Protein AF-A0A382J5L0-F1 (afdb_monomer)

Solvent-accessible surface area (backbone atoms only — not comparable to full-atom values): 8884 Å² total; per-residue (Å²): 122,70,78,93,59,49,70,70,59,52,52,50,53,53,49,51,49,57,77,76,39,94,85,71,73,45,79,46,64,55,74,46,23,58,91,39,55,83,46,47,42,63,56,48,52,52,51,41,62,48,43,79,81,40,65,60,50,56,49,62,39,75,46,77,72,63,61,50,39,20,56,53,36,44,54,46,78,56,32,51,73,30,47,64,51,54,58,54,39,68,74,41,76,57,34,71,39,70,62,29,36,56,47,52,52,52,50,51,52,50,40,67,40,77,72,56,42,92,56,19,70,61,29,43,34,48,32,44,57,53,46,50,53,50,20,63,78,66,76,53,48,61,59,80,75,39,43,72,60,35,70,69,47,58,92,52,100

Radius of gyration: 16.51 Å; Cα contacts (8 Å, |Δi|>4): 179; chains: 1; bounding box: 40×23×49 Å

pLDDT: mean 92.88, std 7.45, range [50.47, 98.5]

Sequence (157 aa):
IRAPSKWSAIAKNVNYFIENNDKADLMVSPCWQIYNVFNIYEHLKYFDKLCEKRNIEVTPILLDFPMHYRIDVLPYEVRQQAVDKIKECFKLKIAKQPTLYKKLHTLLKILMNKDSHKDSKKHMKQFFEITALYDKYRSQSIEKSLPELYNHVKKYK

Organism: NCBI:txid408172

Mean predicted aligned error: 3.73 Å

Foldseek 3Di:
DDPPDDPVVVLVVVVVCLVPDDPDAEEAEAEDWLLCLQPPLVVLVVVLVVCVSGPYAYAYHQDPPDPLTHLLLDQLVLLVSNQVSLVVSCVGPNCPRPRNVVVSVVSNCSNPPNDGDPCSLVSLLVNVVVQVVVCVVVVHDCCVPPVSSCVRSVVSD

Secondary structure (DSSP, 8-state):
--TT--HHHHHHHHHHHHHH-SS--EEE--EE-GGGGGGHHHHHHHHHHHTTTS-EEE--EE--SSGGG-GGGS-HHHHHHHHHHHHHHTTSSGGGSHHHHHHHHHHHHHHH--SPPTTHHHHHHHHHHHHHHHHHHHT--HHHHSHHHHHHHGGG-

Structure (mmCIF, N/CA/C/O backbone):
data_AF-A0A382J5L0-F1
#
_entry.id   AF-A0A382J5L0-F1
#
loop_
_atom_site.group_PDB
_atom_site.id
_atom_site.type_symbol
_atom_site.label_atom_id
_atom_site.label_alt_id
_atom_site.label_comp_id
_atom_site.label_asym_id
_atom_site.label_entity_id
_atom_site.label_seq_id
_atom_site.pdbx_PDB_ins_code
_atom_site.Cartn_x
_atom_site.Cartn_y
_atom_site.Cartn_z
_atom_site.occupancy
_atom_site.B_iso_or_equiv
_atom_site.auth_seq_id
_atom_site.auth_comp_id
_atom_site.auth_asym_id
_atom_site.auth_atom_id
_atom_site.pdbx_PDB_model_num
ATOM 1 N N . ILE A 1 1 ? -7.121 -1.501 -3.351 1.00 56.34 1 ILE A N 1
ATOM 2 C CA . ILE A 1 1 ? -7.922 -0.406 -3.967 1.00 56.34 1 ILE A CA 1
ATOM 3 C C . ILE A 1 1 ? -9.387 -0.672 -3.655 1.00 56.34 1 ILE A C 1
ATOM 5 O O . ILE A 1 1 ? -9.783 -1.828 -3.733 1.00 56.34 1 ILE A O 1
ATOM 9 N N . ARG A 1 2 ? -10.164 0.338 -3.239 1.00 61.69 2 ARG A N 1
ATOM 10 C CA . ARG A 1 2 ? -11.612 0.187 -3.001 1.00 61.69 2 ARG A CA 1
ATOM 11 C C . ARG A 1 2 ? -12.404 0.679 -4.212 1.00 61.69 2 ARG A C 1
ATOM 13 O O . ARG A 1 2 ? -11.875 1.422 -5.034 1.00 61.69 2 ARG A O 1
ATOM 20 N N . ALA A 1 3 ? -13.638 0.203 -4.341 1.00 50.47 3 ALA A N 1
ATOM 21 C CA . ALA A 1 3 ? -14.431 0.370 -5.553 1.00 50.47 3 ALA A CA 1
ATOM 22 C C . ALA A 1 3 ? -14.865 1.835 -5.789 1.00 50.47 3 ALA A C 1
ATOM 24 O O . ALA A 1 3 ? -14.826 2.635 -4.848 1.00 50.47 3 ALA A O 1
ATOM 25 N N . PRO A 1 4 ? -15.276 2.196 -7.026 1.00 55.12 4 PRO A N 1
ATOM 26 C CA . PRO A 1 4 ? -15.609 1.318 -8.167 1.00 55.12 4 PRO A CA 1
ATOM 27 C C . PRO A 1 4 ? -14.407 0.665 -8.874 1.00 55.12 4 PRO A C 1
ATOM 29 O O . PRO A 1 4 ? -14.583 -0.273 -9.649 1.00 55.12 4 PRO A O 1
ATOM 32 N N . SER A 1 5 ? -13.184 1.113 -8.592 1.00 66.62 5 SER A N 1
ATOM 33 C CA . SER A 1 5 ? -11.980 0.672 -9.297 1.00 66.62 5 SER A CA 1
ATOM 34 C C . SER A 1 5 ? -11.608 -0.788 -9.003 1.00 66.62 5 SER A C 1
ATOM 36 O O . SER A 1 5 ? -11.191 -1.135 -7.897 1.00 66.62 5 SER A O 1
ATOM 38 N N . LYS A 1 6 ? -11.717 -1.648 -10.023 1.00 79.69 6 LYS A N 1
ATOM 39 C CA . LYS A 1 6 ? -11.197 -3.024 -10.009 1.00 79.69 6 LYS A CA 1
ATOM 40 C C . LYS A 1 6 ? -9.749 -3.030 -10.484 1.00 79.69 6 LYS A C 1
ATOM 42 O O . LYS A 1 6 ? -9.431 -2.404 -11.494 1.00 79.69 6 LYS A O 1
ATOM 47 N N . TRP A 1 7 ? -8.884 -3.787 -9.809 1.00 82.81 7 TRP A N 1
ATOM 48 C CA . TRP A 1 7 ? -7.481 -3.905 -10.217 1.00 82.81 7 TRP A CA 1
ATOM 49 C C . TRP A 1 7 ? -7.326 -4.432 -11.647 1.00 82.81 7 TRP A C 1
ATOM 51 O O . TRP A 1 7 ? -6.490 -3.933 -12.387 1.00 82.81 7 TRP A O 1
ATOM 61 N N . SER A 1 8 ? -8.191 -5.355 -12.077 1.00 86.88 8 SER A N 1
ATOM 62 C CA . SER A 1 8 ? -8.206 -5.853 -13.457 1.00 86.88 8 SER A CA 1
ATOM 63 C C . SER A 1 8 ? -8.455 -4.754 -14.494 1.00 86.88 8 SER A C 1
ATOM 65 O O . SER A 1 8 ? -7.831 -4.768 -15.550 1.00 86.88 8 SER A O 1
ATOM 67 N N . ALA A 1 9 ? -9.315 -3.778 -14.192 1.00 88.19 9 ALA A N 1
ATOM 68 C CA . ALA A 1 9 ? -9.566 -2.645 -15.081 1.00 88.19 9 ALA A CA 1
ATOM 69 C C . ALA A 1 9 ? -8.357 -1.700 -15.137 1.00 88.19 9 ALA A C 1
ATOM 71 O O . ALA A 1 9 ? -7.953 -1.285 -16.219 1.00 88.19 9 ALA A O 1
ATOM 72 N N . ILE A 1 10 ? -7.738 -1.416 -13.985 1.00 87.56 10 ILE A N 1
ATOM 73 C CA . ILE A 1 10 ? -6.511 -0.608 -13.917 1.00 87.56 10 ILE A CA 1
ATOM 74 C C . ILE A 1 10 ? -5.397 -1.285 -14.716 1.00 87.56 10 ILE A C 1
ATOM 76 O O . ILE A 1 10 ? -4.801 -0.655 -15.584 1.00 87.56 10 ILE A O 1
ATOM 80 N N . ALA A 1 11 ? -5.164 -2.576 -14.478 1.00 90.25 11 ALA A N 1
ATOM 81 C CA . ALA A 1 11 ? -4.117 -3.321 -15.154 1.00 90.25 11 ALA A CA 1
ATOM 82 C C . ALA A 1 11 ? -4.346 -3.399 -16.669 1.00 90.25 11 ALA A C 1
ATOM 84 O O . ALA A 1 11 ? -3.403 -3.227 -17.437 1.00 90.25 11 ALA A O 1
ATOM 85 N N . LYS A 1 12 ? -5.598 -3.597 -17.106 1.00 92.62 12 LYS A N 1
ATOM 86 C CA . LYS A 1 12 ? -5.969 -3.555 -18.526 1.00 92.62 12 LYS A CA 1
ATOM 87 C C . LYS A 1 12 ? -5.625 -2.202 -19.151 1.00 92.62 12 LYS A C 1
ATOM 89 O O . LYS A 1 12 ? -4.992 -2.173 -20.198 1.00 92.62 12 LYS A O 1
ATOM 94 N N . ASN A 1 13 ? -6.008 -1.101 -18.507 1.00 91.12 13 ASN A N 1
ATOM 95 C CA . ASN A 1 13 ? -5.784 0.241 -19.045 1.00 91.12 13 ASN A CA 1
ATOM 96 C C . ASN A 1 13 ? -4.295 0.610 -19.087 1.00 91.12 13 ASN A C 1
ATOM 98 O O . ASN A 1 13 ? -3.845 1.203 -20.062 1.00 91.12 13 ASN A O 1
ATOM 102 N N . VAL A 1 14 ? -3.526 0.233 -18.061 1.00 91.38 14 VAL A N 1
ATOM 103 C CA . VAL A 1 14 ? -2.073 0.460 -18.026 1.00 91.38 14 VAL A CA 1
ATOM 104 C C . VAL A 1 14 ? -1.371 -0.332 -19.129 1.00 91.38 14 VAL A C 1
ATOM 106 O O . VAL A 1 14 ? -0.563 0.239 -19.854 1.00 91.38 14 VAL A O 1
ATOM 109 N N . ASN A 1 15 ? -1.703 -1.615 -19.303 1.00 91.69 15 ASN A N 1
ATOM 110 C CA . ASN A 1 15 ? -1.127 -2.419 -20.384 1.00 91.69 15 ASN A CA 1
ATOM 111 C C . ASN A 1 15 ? -1.502 -1.861 -21.758 1.00 91.69 15 ASN A C 1
ATOM 113 O O . ASN A 1 15 ? -0.620 -1.670 -22.584 1.00 91.69 15 ASN A O 1
ATOM 117 N N . TYR A 1 16 ? -2.774 -1.505 -21.967 1.00 93.44 16 TYR A N 1
ATOM 118 C CA . TYR A 1 16 ? -3.217 -0.879 -23.211 1.00 93.44 16 TYR A CA 1
ATOM 119 C C . TYR A 1 16 ? -2.435 0.406 -23.513 1.00 93.44 16 TYR A C 1
ATOM 121 O O . TYR A 1 16 ? -1.996 0.609 -24.642 1.00 93.44 16 TYR A O 1
ATOM 129 N N . PHE A 1 17 ? -2.213 1.261 -22.507 1.00 91.81 17 PHE A N 1
ATOM 130 C CA . PHE A 1 17 ? -1.399 2.464 -22.669 1.00 91.81 17 PHE A CA 1
ATOM 131 C C . PHE A 1 17 ? 0.035 2.129 -23.095 1.00 91.81 17 PHE A C 1
ATOM 133 O O . PHE A 1 17 ? 0.528 2.727 -24.046 1.00 91.81 17 PHE A O 1
ATOM 140 N N . ILE A 1 18 ? 0.682 1.166 -22.433 1.00 91.31 18 ILE A N 1
ATOM 141 C CA . ILE A 1 18 ? 2.060 0.751 -22.742 1.00 91.31 18 ILE A CA 1
ATOM 142 C C . ILE A 1 18 ? 2.161 0.152 -24.153 1.00 91.31 18 ILE A C 1
ATOM 144 O O . ILE A 1 18 ? 3.114 0.438 -24.866 1.00 91.31 18 ILE A O 1
ATOM 148 N N . GLU A 1 19 ? 1.187 -0.658 -24.566 1.00 91.62 19 GLU A N 1
ATOM 149 C CA . GLU A 1 19 ? 1.173 -1.322 -25.876 1.00 91.62 19 GLU A CA 1
ATOM 150 C C . GLU A 1 19 ? 0.942 -0.347 -27.038 1.00 91.62 19 GLU A C 1
ATOM 152 O O . GLU A 1 19 ? 1.457 -0.565 -28.130 1.00 91.62 19 GLU A O 1
ATOM 157 N N . ASN A 1 20 ? 0.184 0.729 -26.809 1.00 93.19 20 ASN A N 1
ATOM 158 C CA . ASN A 1 20 ? -0.238 1.660 -27.862 1.00 93.19 20 ASN A CA 1
ATOM 159 C C . ASN A 1 20 ? 0.505 3.004 -27.835 1.00 93.19 20 ASN A C 1
ATOM 161 O O . ASN A 1 20 ? 0.182 3.895 -28.615 1.00 93.19 20 ASN A O 1
ATOM 165 N N . ASN A 1 21 ? 1.478 3.179 -26.938 1.00 89.06 21 ASN A N 1
ATOM 166 C CA . ASN A 1 21 ? 2.303 4.382 -26.879 1.00 89.06 21 ASN A CA 1
ATOM 167 C C . ASN A 1 21 ? 3.763 3.968 -26.737 1.00 89.06 21 ASN A C 1
ATOM 169 O O . ASN A 1 21 ? 4.137 3.366 -25.739 1.00 89.06 21 ASN A O 1
ATOM 173 N N . ASP A 1 22 ? 4.622 4.366 -27.667 1.00 85.69 22 ASP A N 1
ATOM 174 C CA . ASP A 1 22 ? 6.049 4.022 -27.696 1.00 85.69 22 ASP A CA 1
ATOM 175 C C . ASP A 1 22 ? 6.954 5.128 -27.121 1.00 85.69 22 ASP A C 1
ATOM 177 O O . ASP A 1 22 ? 8.049 4.826 -26.658 1.00 85.69 22 ASP A O 1
ATOM 181 N N . LYS A 1 23 ? 6.474 6.375 -27.034 1.00 88.31 23 LYS A N 1
ATOM 182 C CA . LYS A 1 23 ? 7.284 7.551 -26.638 1.00 88.31 23 LYS A CA 1
ATOM 183 C C . LYS A 1 23 ? 7.004 8.150 -25.254 1.00 88.31 23 LYS A C 1
ATOM 185 O O . LYS A 1 23 ? 7.756 9.004 -24.803 1.00 88.31 23 LYS A O 1
ATOM 190 N N . ALA A 1 24 ? 5.907 7.769 -24.607 1.00 87.94 24 ALA A N 1
ATOM 191 C CA . ALA A 1 24 ? 5.424 8.390 -23.371 1.00 87.94 24 ALA A CA 1
ATOM 192 C C . ALA A 1 24 ? 5.723 7.565 -22.109 1.00 87.94 24 ALA A C 1
ATOM 194 O O . ALA A 1 24 ? 5.114 6.516 -21.883 1.00 87.94 24 ALA A O 1
ATOM 195 N N . ASP A 1 25 ? 6.597 8.059 -21.243 1.00 90.31 25 ASP A N 1
ATOM 196 C CA . ASP A 1 25 ? 6.846 7.444 -19.937 1.00 90.31 25 ASP A CA 1
ATOM 197 C C . ASP A 1 25 ? 5.611 7.482 -19.027 1.00 90.31 25 ASP A C 1
ATOM 199 O O . ASP A 1 25 ? 4.699 8.295 -19.206 1.00 90.31 25 ASP A O 1
ATOM 203 N N . LEU A 1 26 ? 5.576 6.585 -18.038 1.00 91.88 26 LEU A N 1
ATOM 204 C CA . LEU A 1 26 ? 4.485 6.523 -17.070 1.00 91.88 26 LEU A CA 1
ATOM 205 C C . LEU A 1 26 ? 4.967 6.991 -15.696 1.00 91.88 26 LEU A C 1
ATOM 207 O O . LEU A 1 26 ? 5.914 6.446 -15.139 1.00 91.88 26 LEU A O 1
ATOM 211 N N . MET A 1 27 ? 4.258 7.948 -15.105 1.00 93.38 27 MET A N 1
ATOM 212 C CA . MET A 1 27 ? 4.414 8.282 -13.692 1.00 93.38 27 MET A CA 1
ATOM 213 C C . MET A 1 27 ? 3.192 7.796 -12.918 1.00 93.38 27 MET A C 1
ATOM 215 O O . MET A 1 27 ? 2.055 8.072 -13.302 1.00 93.38 27 MET A O 1
ATOM 219 N N . VAL A 1 28 ? 3.417 7.087 -11.813 1.00 92.88 28 VAL A N 1
ATOM 220 C CA . VAL A 1 28 ? 2.349 6.598 -10.935 1.00 92.88 28 VAL A CA 1
ATOM 221 C C . VAL A 1 28 ? 2.547 7.093 -9.508 1.00 92.88 28 VAL A C 1
ATOM 223 O O . VAL A 1 28 ? 3.594 6.890 -8.899 1.00 92.88 28 VAL A O 1
ATOM 226 N N . SER A 1 29 ? 1.509 7.708 -8.940 1.00 94.94 29 SER A N 1
ATOM 227 C CA . SER A 1 29 ? 1.563 8.309 -7.601 1.00 94.94 29 SER A CA 1
ATOM 228 C C . SER A 1 29 ? 0.565 7.642 -6.652 1.00 94.94 29 SER A C 1
ATOM 230 O O . SER A 1 29 ? -0.497 8.202 -6.365 1.00 94.94 29 SER A O 1
ATOM 232 N N . PRO A 1 30 ? 0.835 6.411 -6.172 1.00 93.06 30 PRO A N 1
ATOM 233 C CA . PRO A 1 30 ? -0.081 5.738 -5.262 1.00 93.06 30 PRO A CA 1
ATOM 234 C C . PRO A 1 30 ? -0.161 6.483 -3.923 1.00 93.06 30 PRO A C 1
ATOM 236 O O . PRO A 1 30 ? 0.856 6.788 -3.302 1.00 93.06 30 PRO A O 1
ATOM 239 N N . CYS A 1 31 ? -1.380 6.725 -3.443 1.00 95.25 31 CYS A N 1
ATOM 240 C CA . CYS A 1 31 ? -1.608 7.253 -2.101 1.00 95.25 31 CYS A CA 1
ATOM 241 C C . CYS A 1 31 ? -1.619 6.108 -1.078 1.00 95.25 31 CYS A C 1
ATOM 243 O O . CYS A 1 31 ? -2.519 5.263 -1.092 1.00 95.25 31 CYS A O 1
ATOM 245 N N . TRP A 1 32 ? -0.618 6.059 -0.205 1.00 97.31 32 TRP A N 1
ATOM 246 C CA . TRP A 1 32 ? -0.477 5.083 0.872 1.00 97.31 32 TRP A CA 1
ATOM 247 C C . TRP A 1 32 ? -1.204 5.545 2.133 1.00 97.31 32 TRP A C 1
ATOM 249 O O . TRP A 1 32 ? -0.968 6.638 2.645 1.00 97.31 32 TRP A O 1
ATOM 259 N N . GLN A 1 33 ? -2.087 4.684 2.629 1.00 96.88 33 GLN A N 1
ATOM 260 C 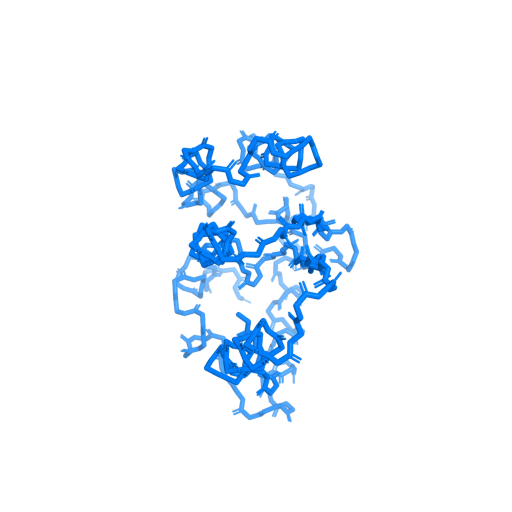CA . GLN A 1 33 ? -3.005 4.943 3.735 1.00 96.88 33 GLN A CA 1
ATOM 261 C C . GLN A 1 33 ? -3.412 3.621 4.406 1.00 96.88 33 GLN A C 1
ATOM 263 O O . GLN A 1 33 ? -3.039 2.541 3.942 1.00 96.88 33 GLN A O 1
ATOM 268 N N . ILE A 1 34 ? -4.225 3.678 5.466 1.00 96.25 34 ILE A N 1
ATOM 269 C CA . ILE A 1 34 ? -4.687 2.479 6.194 1.00 96.25 34 ILE A CA 1
ATOM 270 C C . ILE A 1 34 ? -5.261 1.406 5.252 1.00 96.25 34 ILE A C 1
ATOM 272 O O . ILE A 1 34 ? -4.923 0.232 5.381 1.00 96.25 34 ILE A O 1
ATOM 276 N N . TYR A 1 35 ? -6.074 1.790 4.261 1.00 95.19 35 TYR A N 1
ATOM 277 C CA . TYR A 1 35 ? -6.744 0.835 3.368 1.00 95.19 35 TYR A CA 1
ATOM 278 C C . TYR A 1 35 ? -5.821 -0.027 2.504 1.00 95.19 35 TYR A C 1
ATOM 280 O O . TYR A 1 35 ? -6.289 -1.017 1.948 1.00 95.19 35 TYR A O 1
ATOM 288 N N . ASN A 1 36 ? -4.563 0.359 2.301 1.00 94.44 36 ASN A N 1
ATOM 289 C CA . ASN A 1 36 ? -3.681 -0.346 1.373 1.00 94.44 36 ASN A CA 1
ATOM 290 C C . ASN A 1 36 ? -2.306 -0.682 1.943 1.00 94.44 36 ASN A C 1
ATOM 292 O O . ASN A 1 36 ? -1.510 -1.263 1.209 1.00 94.44 36 ASN A O 1
ATOM 296 N N . VAL A 1 37 ? -2.045 -0.390 3.222 1.00 96.69 37 VAL A N 1
ATOM 297 C CA . VAL A 1 37 ? -0.743 -0.627 3.863 1.00 96.69 37 VAL A CA 1
ATOM 298 C C . VAL A 1 37 ? -0.253 -2.073 3.696 1.00 96.69 37 VAL A C 1
ATOM 300 O O . VAL A 1 37 ? 0.913 -2.290 3.380 1.00 96.69 37 VAL A O 1
ATOM 303 N N . PHE A 1 38 ? -1.153 -3.059 3.780 1.00 96.50 38 PHE A N 1
ATOM 304 C CA . PHE A 1 38 ? -0.816 -4.482 3.633 1.00 96.50 38 PHE A CA 1
ATOM 305 C C . PHE A 1 38 ? -0.657 -4.961 2.184 1.00 96.50 38 PHE A C 1
ATOM 307 O O . PHE A 1 38 ? -0.197 -6.080 1.954 1.00 96.50 38 PHE A O 1
ATOM 314 N N . ASN A 1 39 ? -0.999 -4.122 1.202 1.00 94.56 39 ASN A N 1
ATOM 315 C CA . ASN A 1 39 ? -0.915 -4.438 -0.227 1.00 94.56 39 ASN A CA 1
ATOM 316 C C . ASN A 1 39 ? 0.151 -3.616 -0.968 1.00 94.56 39 ASN A C 1
ATOM 318 O O . ASN A 1 39 ? 0.277 -3.755 -2.183 1.00 94.56 39 ASN A O 1
ATOM 322 N N . ILE A 1 40 ? 0.915 -2.761 -0.273 1.00 96.62 40 ILE A N 1
ATOM 323 C CA . ILE A 1 40 ? 1.939 -1.905 -0.899 1.00 96.62 40 ILE A CA 1
ATOM 324 C C . ILE A 1 40 ? 2.951 -2.739 -1.689 1.00 96.62 40 ILE A C 1
ATOM 326 O O . ILE A 1 40 ? 3.233 -2.394 -2.834 1.00 96.62 40 ILE A O 1
ATOM 330 N N . TYR A 1 41 ? 3.436 -3.849 -1.124 1.00 97.69 41 TYR A N 1
ATOM 331 C CA . TYR A 1 41 ? 4.381 -4.732 -1.810 1.00 97.69 41 TYR A CA 1
ATOM 332 C C . TYR A 1 41 ? 3.834 -5.242 -3.147 1.00 97.69 41 TYR A C 1
ATOM 334 O O . TYR A 1 41 ? 4.494 -5.084 -4.168 1.00 97.69 41 TYR A O 1
ATOM 342 N N . GLU A 1 42 ? 2.606 -5.766 -3.176 1.00 95.44 42 GLU A N 1
ATOM 343 C CA . GLU A 1 42 ? 2.011 -6.286 -4.414 1.00 95.44 42 GLU A CA 1
ATOM 344 C C . GLU A 1 42 ? 1.780 -5.188 -5.458 1.00 95.44 42 GLU A C 1
ATOM 346 O O . GLU A 1 42 ? 2.008 -5.402 -6.650 1.00 95.44 42 GLU A O 1
ATOM 351 N N . HIS A 1 43 ? 1.389 -3.983 -5.026 1.00 93.75 43 HIS A N 1
ATOM 352 C CA . HIS A 1 43 ? 1.270 -2.844 -5.936 1.00 93.75 43 HIS A CA 1
ATOM 353 C C . HIS A 1 43 ? 2.625 -2.457 -6.540 1.00 93.75 43 HIS A C 1
ATOM 355 O O . HIS A 1 43 ? 2.719 -2.243 -7.745 1.00 93.75 43 HIS A O 1
ATOM 361 N N . LEU A 1 44 ? 3.680 -2.378 -5.726 1.00 96.81 44 LEU A N 1
ATOM 362 C CA . LEU A 1 44 ? 5.016 -2.044 -6.214 1.00 96.81 44 LEU A CA 1
ATOM 363 C C . LEU A 1 44 ? 5.582 -3.153 -7.102 1.00 96.81 44 LEU A C 1
ATOM 365 O O . LEU A 1 44 ? 6.113 -2.859 -8.163 1.00 96.81 44 LEU A O 1
ATOM 369 N N . LYS A 1 45 ? 5.392 -4.422 -6.738 1.00 97.19 45 LYS A N 1
ATOM 370 C CA . LYS A 1 45 ? 5.799 -5.581 -7.542 1.00 97.19 45 LYS A CA 1
ATOM 371 C C . LYS A 1 45 ? 5.152 -5.588 -8.925 1.00 97.19 45 LYS A C 1
ATOM 373 O O . LYS A 1 45 ? 5.778 -6.007 -9.894 1.00 97.19 45 LYS A O 1
ATOM 378 N N . TYR A 1 46 ? 3.909 -5.124 -9.039 1.00 95.06 46 TYR A N 1
ATOM 379 C CA . TYR A 1 46 ? 3.265 -4.949 -10.338 1.00 95.06 46 TYR A CA 1
ATOM 380 C C . TYR A 1 46 ? 3.991 -3.910 -11.205 1.00 95.06 46 TYR A C 1
ATOM 382 O O . TYR A 1 46 ? 4.320 -4.206 -12.353 1.00 95.06 46 TYR A O 1
ATOM 390 N N . PHE A 1 47 ? 4.290 -2.728 -10.659 1.00 95.06 47 PHE A N 1
ATOM 391 C CA . PHE A 1 47 ? 5.023 -1.693 -11.396 1.00 95.06 47 PHE A CA 1
ATOM 392 C C . PHE A 1 47 ? 6.476 -2.085 -11.678 1.00 95.06 47 PHE A C 1
ATOM 394 O O . PHE A 1 47 ? 6.992 -1.750 -12.737 1.00 95.06 47 PHE A O 1
ATOM 401 N N . ASP A 1 48 ? 7.101 -2.856 -10.790 1.00 96.69 48 ASP A N 1
ATOM 402 C CA . ASP A 1 48 ? 8.440 -3.412 -10.984 1.00 96.69 48 ASP A CA 1
ATOM 403 C C . ASP A 1 48 ? 8.504 -4.351 -12.192 1.00 96.69 48 ASP A C 1
ATOM 405 O O . ASP A 1 48 ? 9.418 -4.273 -13.001 1.00 96.69 48 ASP A O 1
ATOM 409 N N . LYS A 1 49 ? 7.484 -5.1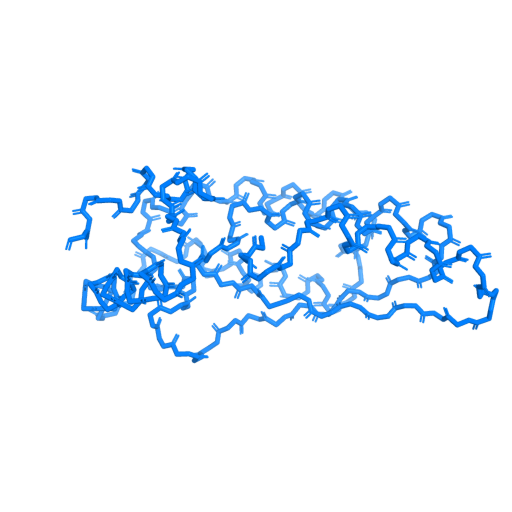95 -12.384 1.00 95.06 49 LYS A N 1
ATOM 410 C CA . LYS A 1 49 ? 7.386 -6.025 -13.594 1.00 95.06 49 LYS A CA 1
ATOM 411 C C . LYS A 1 49 ? 7.156 -5.189 -14.848 1.00 95.06 49 LYS A C 1
ATOM 413 O O . LYS A 1 49 ? 7.708 -5.482 -15.903 1.00 95.06 49 LYS A O 1
ATOM 418 N N . LEU A 1 50 ? 6.317 -4.161 -14.758 1.00 93.00 50 LEU A N 1
ATOM 419 C CA . LEU A 1 50 ? 6.042 -3.303 -15.907 1.00 93.00 50 LEU A CA 1
ATOM 420 C C . LEU A 1 50 ? 7.242 -2.435 -16.299 1.00 93.00 50 LEU A C 1
ATOM 422 O O . LEU A 1 50 ? 7.369 -2.095 -17.477 1.00 93.00 50 LEU A O 1
ATOM 426 N N . CYS A 1 51 ? 8.138 -2.121 -15.357 1.00 93.12 51 CYS A N 1
ATOM 427 C CA . CYS A 1 51 ? 9.316 -1.311 -15.648 1.00 93.12 51 CYS A CA 1
ATOM 428 C C . CYS A 1 51 ? 10.319 -2.017 -16.581 1.00 93.12 51 CYS A C 1
ATOM 430 O O . CYS A 1 51 ? 11.237 -1.389 -17.096 1.00 93.12 51 CYS A O 1
ATOM 432 N N . GLU A 1 52 ? 10.145 -3.322 -16.825 1.00 91.44 52 GLU A N 1
ATOM 433 C CA . GLU A 1 52 ? 10.914 -4.081 -17.819 1.00 91.44 52 GLU A CA 1
ATOM 434 C C . GLU A 1 52 ? 10.506 -3.748 -19.261 1.00 91.44 52 GLU A C 1
ATOM 436 O O . GLU A 1 52 ? 11.282 -3.967 -20.186 1.00 91.44 52 GLU A O 1
ATOM 441 N N . LYS A 1 53 ? 9.293 -3.215 -19.458 1.00 90.62 53 LYS A N 1
ATOM 442 C CA . LYS A 1 53 ? 8.742 -2.860 -20.776 1.00 90.62 53 LYS A CA 1
ATOM 443 C C . LYS A 1 53 ? 8.702 -1.355 -21.027 1.00 90.62 53 LYS A C 1
ATOM 445 O O . LYS A 1 53 ? 8.639 -0.926 -22.175 1.00 90.62 53 LYS A O 1
ATOM 450 N N . ARG A 1 54 ? 8.673 -0.550 -19.964 1.00 90.19 54 ARG A N 1
ATOM 451 C CA . ARG A 1 54 ? 8.483 0.900 -20.033 1.00 90.19 54 ARG A CA 1
ATOM 452 C C . ARG A 1 54 ? 9.230 1.592 -18.907 1.00 90.19 54 ARG A C 1
ATOM 454 O O . ARG A 1 54 ? 9.303 1.049 -17.813 1.00 90.19 54 ARG A O 1
ATOM 461 N N . ASN A 1 55 ? 9.717 2.808 -19.129 1.00 92.12 55 ASN A N 1
ATOM 462 C CA . ASN A 1 55 ? 10.170 3.622 -18.011 1.00 92.12 55 ASN A CA 1
ATOM 463 C C . ASN A 1 55 ? 8.962 4.024 -17.146 1.00 92.12 55 ASN A C 1
ATOM 465 O O . ASN A 1 55 ? 8.003 4.629 -17.636 1.00 92.12 55 ASN A O 1
ATOM 469 N N . ILE A 1 56 ? 8.994 3.632 -15.871 1.00 93.44 56 ILE A N 1
ATOM 470 C CA . ILE A 1 56 ? 7.928 3.895 -14.904 1.00 9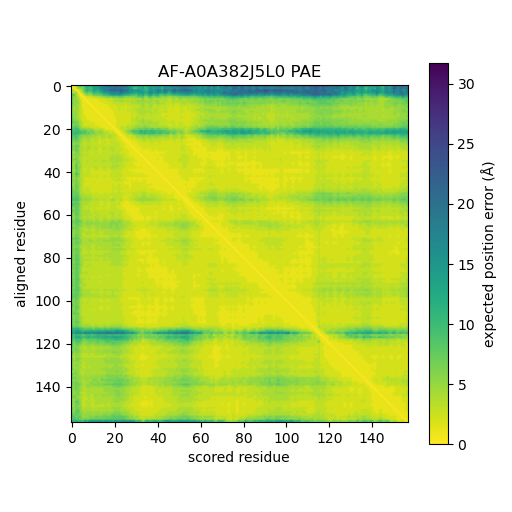3.44 56 ILE A CA 1
ATOM 471 C C . ILE A 1 56 ? 8.537 4.535 -13.669 1.00 93.44 56 ILE A C 1
ATOM 473 O O . ILE A 1 56 ? 9.269 3.869 -12.942 1.00 93.44 56 ILE A O 1
ATOM 477 N N . GLU A 1 57 ? 8.176 5.782 -13.392 1.00 95.62 57 GLU A N 1
ATOM 478 C CA . GLU A 1 57 ? 8.530 6.459 -12.144 1.00 95.62 57 GLU A CA 1
ATOM 479 C C . GLU A 1 57 ? 7.393 6.290 -11.129 1.00 95.62 57 GLU A C 1
ATOM 481 O O . GLU A 1 57 ? 6.230 6.606 -11.404 1.00 95.62 57 GLU A O 1
ATOM 486 N N . VAL A 1 58 ? 7.717 5.803 -9.932 1.00 96.88 58 VAL A N 1
ATOM 487 C CA . VAL A 1 58 ? 6.754 5.631 -8.843 1.00 96.88 58 VAL A CA 1
ATOM 488 C C . VAL A 1 58 ? 6.993 6.705 -7.785 1.00 96.88 58 VAL A C 1
ATOM 490 O O . VAL A 1 58 ? 8.016 6.719 -7.101 1.00 96.88 58 VAL A O 1
ATOM 493 N N . THR A 1 59 ? 6.007 7.578 -7.581 1.00 96.88 59 THR A N 1
ATOM 494 C CA . THR A 1 59 ? 6.072 8.704 -6.635 1.00 96.88 59 THR A CA 1
ATOM 495 C C . THR A 1 59 ? 4.967 8.617 -5.576 1.00 96.88 59 THR A C 1
ATOM 497 O O . THR A 1 59 ? 3.965 9.331 -5.639 1.00 96.88 59 THR A O 1
ATOM 500 N N . PRO A 1 60 ? 5.094 7.733 -4.568 1.00 96.94 60 PRO A N 1
ATOM 501 C CA . PRO A 1 60 ? 4.038 7.547 -3.586 1.00 96.94 60 PRO A CA 1
ATOM 502 C C . PRO A 1 60 ? 3.810 8.776 -2.713 1.00 96.94 60 PRO A C 1
ATOM 504 O O . PRO A 1 60 ? 4.745 9.468 -2.295 1.00 96.94 60 PRO A O 1
ATOM 507 N N . ILE A 1 61 ? 2.551 8.964 -2.341 1.00 96.56 61 ILE A N 1
ATOM 508 C CA . ILE A 1 61 ? 2.123 9.971 -1.377 1.00 96.56 61 ILE A CA 1
ATOM 509 C C . ILE A 1 61 ? 1.731 9.237 -0.099 1.00 96.56 61 ILE A C 1
ATOM 511 O O . ILE A 1 61 ? 0.843 8.392 -0.117 1.00 96.56 61 ILE A O 1
ATOM 515 N N . LEU A 1 62 ? 2.388 9.552 1.014 1.00 96.75 62 LEU A N 1
ATOM 516 C CA . LEU A 1 62 ? 1.917 9.140 2.335 1.00 96.75 62 LEU A CA 1
ATOM 517 C C . LEU A 1 62 ? 0.784 10.079 2.726 1.00 96.75 62 LEU A C 1
ATOM 519 O O . LEU A 1 62 ? 1.001 11.287 2.772 1.00 96.75 62 LEU A O 1
ATOM 523 N N . LEU A 1 63 ? -0.401 9.532 2.978 1.00 96.25 63 LEU A N 1
ATOM 524 C CA . LEU A 1 63 ? -1.538 10.341 3.385 1.00 96.25 63 LEU A CA 1
ATOM 525 C C . LEU A 1 63 ? -1.279 10.968 4.763 1.00 96.25 63 LEU A C 1
ATOM 527 O O . LEU A 1 63 ? -0.950 10.264 5.719 1.00 96.25 63 LEU A O 1
ATOM 531 N N . ASP A 1 64 ? -1.467 12.279 4.851 1.00 93.25 64 ASP A N 1
ATOM 532 C CA . ASP A 1 64 ? -1.301 13.110 6.046 1.00 93.25 64 ASP A CA 1
ATOM 533 C C . ASP A 1 64 ? -2.633 13.675 6.572 1.00 93.25 64 ASP A C 1
ATOM 535 O O . ASP A 1 64 ? -2.758 13.939 7.768 1.00 93.25 64 ASP A O 1
ATOM 539 N N . PHE A 1 65 ? -3.651 13.792 5.716 1.00 93.69 65 PHE A N 1
ATOM 540 C CA . PHE A 1 65 ? -5.022 14.141 6.076 1.00 93.69 65 PHE A CA 1
ATOM 541 C C . PHE A 1 65 ? -6.037 13.434 5.151 1.00 93.69 65 PHE A C 1
ATOM 543 O O . PHE A 1 65 ? -5.788 13.325 3.952 1.00 93.69 65 PHE A O 1
ATOM 550 N N . PRO A 1 66 ? -7.198 12.965 5.656 1.00 95.06 66 PRO A N 1
ATOM 551 C CA . PRO A 1 66 ? -7.679 13.070 7.034 1.00 95.06 66 PRO A CA 1
ATOM 552 C C . PRO A 1 66 ? -7.021 12.072 7.996 1.00 95.06 66 PRO A C 1
ATOM 554 O O . PRO A 1 66 ? -6.613 10.976 7.613 1.00 95.06 66 PRO A O 1
ATOM 557 N N . MET A 1 67 ? -6.956 12.447 9.280 1.00 95.44 67 MET A N 1
ATOM 558 C CA . MET A 1 67 ? -6.197 11.716 10.311 1.00 95.44 67 MET A CA 1
ATOM 559 C C . MET A 1 67 ? -6.579 10.235 10.417 1.00 95.44 67 MET A C 1
ATOM 561 O O . MET A 1 67 ? -5.708 9.379 10.512 1.00 95.44 67 MET A O 1
ATOM 565 N N . HIS A 1 68 ? -7.871 9.917 10.321 1.00 95.38 68 HIS A N 1
ATOM 566 C CA . HIS A 1 68 ? -8.392 8.552 10.428 1.00 95.38 68 HIS A CA 1
ATOM 567 C C . HIS A 1 68 ? -7.990 7.621 9.269 1.00 95.38 68 HIS A C 1
ATOM 569 O O . HIS A 1 68 ? -8.306 6.438 9.314 1.00 95.38 68 HIS A O 1
ATOM 575 N N . TYR A 1 69 ? -7.290 8.117 8.245 1.00 96.00 69 TYR A N 1
ATOM 576 C CA . TYR A 1 69 ? -6.719 7.300 7.170 1.00 96.00 69 TYR A CA 1
ATOM 577 C C . TYR A 1 69 ? -5.194 7.242 7.174 1.00 96.00 69 TYR A C 1
ATOM 579 O O . TYR A 1 69 ? -4.609 6.500 6.378 1.00 96.00 69 TYR A O 1
ATOM 587 N N . ARG A 1 70 ? -4.529 7.974 8.069 1.00 96.31 70 ARG A N 1
ATOM 588 C CA . ARG A 1 70 ? -3.072 7.936 8.160 1.00 96.31 70 ARG A CA 1
ATOM 589 C C . ARG A 1 70 ? -2.591 6.613 8.745 1.00 96.31 70 ARG A C 1
ATOM 591 O O . ARG A 1 70 ? -3.197 6.052 9.652 1.00 96.31 70 ARG A O 1
ATOM 598 N N . ILE A 1 71 ? -1.453 6.129 8.263 1.00 96.38 71 ILE A N 1
ATOM 599 C CA . ILE A 1 71 ? -0.889 4.843 8.701 1.00 96.38 71 ILE A CA 1
ATOM 600 C C . ILE A 1 71 ? -0.409 4.895 10.160 1.00 96.38 71 ILE A C 1
ATOM 602 O O . ILE A 1 71 ? -0.512 3.896 10.861 1.00 96.38 71 ILE A O 1
ATOM 606 N N . ASP A 1 72 ? 0.074 6.040 10.645 1.00 94.94 72 ASP A N 1
ATOM 607 C CA . ASP A 1 72 ? 0.554 6.217 12.026 1.00 94.94 72 ASP A CA 1
ATOM 608 C C . ASP A 1 72 ? -0.563 6.191 13.085 1.00 94.94 72 ASP A C 1
ATOM 610 O O . ASP A 1 72 ? -0.283 6.010 14.270 1.00 94.94 72 ASP A O 1
ATOM 614 N N . VAL A 1 73 ? -1.827 6.314 12.671 1.00 94.88 73 VAL A N 1
ATOM 615 C CA . VAL A 1 73 ? -2.989 6.099 13.544 1.00 94.88 73 VAL A CA 1
ATOM 616 C C . VAL A 1 73 ? -3.205 4.619 13.856 1.00 94.88 73 VAL A C 1
ATOM 618 O O . VAL A 1 73 ? -3.781 4.311 14.904 1.00 94.88 73 VAL A O 1
ATOM 621 N N . LEU A 1 74 ? -2.730 3.701 13.004 1.00 95.31 74 LEU A N 1
ATOM 622 C CA . LEU A 1 74 ? -2.855 2.275 13.279 1.00 95.31 74 LEU A CA 1
ATOM 623 C C . LEU A 1 74 ? -2.117 1.909 14.578 1.00 95.31 74 LEU A C 1
ATOM 625 O O . LEU A 1 74 ? -0.965 2.317 14.775 1.00 95.31 74 LEU A O 1
ATOM 629 N N . PRO A 1 75 ? -2.740 1.088 15.439 1.00 93.62 75 PRO A N 1
ATOM 630 C CA . PRO A 1 75 ? -2.086 0.522 16.611 1.00 93.62 75 PRO A CA 1
ATOM 631 C C . PRO A 1 75 ? -0.766 -0.152 16.234 1.00 93.62 75 PRO A C 1
ATOM 633 O O . PRO A 1 75 ? -0.641 -0.736 15.152 1.00 93.62 75 PRO A O 1
ATOM 636 N N . TYR A 1 76 ? 0.234 -0.041 17.109 1.00 94.88 76 TYR A N 1
ATOM 637 C CA . TYR A 1 76 ? 1.589 -0.511 16.823 1.00 94.88 76 TYR A CA 1
ATOM 638 C C . TYR A 1 76 ? 1.613 -1.980 16.381 1.00 94.88 76 TYR A C 1
ATOM 640 O O . TYR A 1 76 ? 2.238 -2.304 15.372 1.00 94.88 76 TYR A O 1
ATOM 648 N N . GLU A 1 77 ? 0.862 -2.853 17.054 1.00 94.25 77 GLU A N 1
ATOM 649 C CA . GLU A 1 77 ? 0.804 -4.278 16.723 1.00 94.25 77 GLU A CA 1
ATOM 650 C C . GLU A 1 77 ? 0.236 -4.553 15.322 1.00 94.25 77 GLU A C 1
ATOM 652 O O . GLU A 1 77 ? 0.615 -5.533 14.679 1.00 94.25 77 GLU A O 1
ATOM 657 N N . VAL A 1 78 ? -0.640 -3.671 14.830 1.00 95.56 78 VAL A N 1
ATOM 658 C CA . VAL A 1 78 ? -1.217 -3.753 13.484 1.00 95.56 78 VAL A CA 1
ATOM 659 C C . VAL A 1 78 ? -0.213 -3.237 12.455 1.00 95.56 78 VAL A C 1
ATOM 661 O O . VAL A 1 78 ? -0.034 -3.861 11.412 1.00 95.56 78 VAL A O 1
ATOM 664 N N . ARG A 1 79 ? 0.504 -2.143 12.756 1.00 96.56 79 ARG A N 1
ATOM 665 C CA . ARG A 1 79 ? 1.583 -1.627 11.894 1.00 96.56 79 ARG A CA 1
ATOM 666 C C . ARG A 1 79 ? 2.690 -2.658 11.683 1.00 96.56 79 ARG A C 1
ATOM 668 O O . ARG A 1 79 ? 3.193 -2.782 10.568 1.00 96.56 79 ARG A O 1
ATOM 675 N N . GLN A 1 80 ? 3.034 -3.428 12.717 1.00 97.25 80 GLN A N 1
ATOM 676 C CA . GLN A 1 80 ? 4.067 -4.464 12.619 1.00 97.25 80 GLN A CA 1
ATOM 677 C C . GLN A 1 80 ? 3.743 -5.549 11.581 1.00 97.25 80 GLN A C 1
ATOM 679 O O . GLN A 1 80 ? 4.664 -6.054 10.947 1.00 97.25 80 GLN A O 1
ATOM 684 N N . GLN A 1 81 ? 2.463 -5.821 11.303 1.00 97.12 81 GLN A N 1
ATOM 685 C CA . GLN A 1 81 ? 2.058 -6.806 10.287 1.00 97.12 81 GLN A CA 1
ATOM 686 C C . GLN A 1 81 ? 2.484 -6.412 8.859 1.00 97.12 81 GLN A C 1
ATOM 688 O O . GLN A 1 81 ? 2.560 -7.257 7.973 1.00 97.12 81 GLN A O 1
ATOM 693 N N . ALA A 1 82 ? 2.780 -5.129 8.612 1.00 97.25 82 ALA A N 1
ATOM 694 C CA . ALA A 1 82 ? 3.231 -4.647 7.306 1.00 97.25 82 ALA A CA 1
ATOM 695 C C . ALA A 1 82 ? 4.762 -4.591 7.164 1.00 97.25 82 ALA A C 1
ATOM 697 O O . ALA A 1 82 ? 5.254 -4.464 6.044 1.00 97.25 82 ALA A O 1
ATOM 698 N N . VAL A 1 83 ? 5.526 -4.650 8.261 1.00 98.12 83 VAL A N 1
ATOM 699 C CA . VAL A 1 83 ? 6.961 -4.307 8.263 1.00 98.12 83 VAL A CA 1
ATOM 700 C C . VAL A 1 83 ? 7.763 -5.182 7.308 1.00 98.12 83 VAL A C 1
ATOM 702 O O . VAL A 1 83 ? 8.527 -4.648 6.503 1.00 98.12 83 VAL A O 1
ATOM 705 N N . ASP A 1 84 ? 7.574 -6.499 7.349 1.00 97.81 84 ASP A N 1
ATOM 706 C CA . ASP A 1 84 ? 8.364 -7.412 6.521 1.00 97.81 84 ASP A CA 1
ATOM 707 C C . ASP A 1 84 ? 8.025 -7.267 5.033 1.00 97.81 84 ASP A C 1
ATOM 709 O O . ASP A 1 84 ? 8.934 -7.154 4.211 1.00 97.81 84 ASP A O 1
ATOM 713 N N . LYS A 1 85 ? 6.741 -7.093 4.689 1.00 97.00 85 LYS A N 1
ATOM 714 C CA . LYS A 1 85 ? 6.311 -6.765 3.317 1.00 97.00 85 LYS A CA 1
ATOM 715 C C . LYS A 1 85 ? 6.938 -5.452 2.820 1.00 97.00 85 LYS A C 1
ATOM 717 O O . LYS A 1 85 ? 7.352 -5.355 1.666 1.00 97.00 85 LYS A O 1
ATOM 722 N N . ILE A 1 86 ? 7.052 -4.430 3.675 1.00 98.25 86 ILE A N 1
ATOM 723 C CA . ILE A 1 86 ? 7.727 -3.172 3.308 1.00 98.25 86 ILE A CA 1
ATOM 724 C C . ILE A 1 86 ? 9.241 -3.366 3.162 1.00 98.25 86 ILE A C 1
ATOM 726 O O . ILE A 1 86 ? 9.830 -2.813 2.235 1.00 98.25 86 ILE A O 1
ATOM 730 N N . LYS A 1 87 ? 9.883 -4.186 4.001 1.00 98.44 87 LYS A N 1
ATOM 731 C CA . LYS A 1 87 ? 11.303 -4.538 3.829 1.00 98.44 87 LYS A CA 1
ATOM 732 C C . LYS A 1 87 ? 11.551 -5.266 2.507 1.00 98.44 87 LYS A C 1
ATOM 734 O O . LYS A 1 87 ? 12.544 -4.994 1.837 1.00 98.44 87 LYS A O 1
ATOM 739 N N . GLU A 1 88 ? 10.641 -6.144 2.093 1.00 98.38 88 GLU A N 1
ATOM 740 C CA . GLU A 1 88 ? 10.721 -6.822 0.796 1.00 98.38 88 GLU A CA 1
ATOM 741 C C . GLU A 1 88 ? 10.638 -5.862 -0.393 1.00 98.38 88 GLU A C 1
ATOM 743 O O . GLU A 1 88 ? 11.256 -6.128 -1.424 1.00 98.38 88 GLU A O 1
ATOM 748 N N . CYS A 1 89 ? 9.960 -4.717 -0.252 1.00 98.31 89 CYS A N 1
ATOM 749 C CA . CYS A 1 89 ? 9.892 -3.711 -1.314 1.00 98.31 89 CYS A CA 1
ATOM 750 C C . CYS A 1 89 ? 11.282 -3.205 -1.723 1.00 98.31 89 CYS A C 1
ATOM 752 O O . CYS A 1 89 ? 11.493 -2.934 -2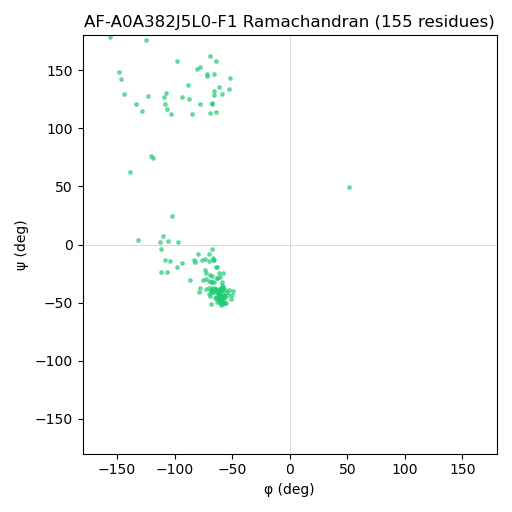.899 1.00 98.31 89 CYS A O 1
ATOM 754 N N . PHE A 1 90 ? 12.252 -3.134 -0.803 1.00 98.38 90 PHE A N 1
ATOM 755 C CA . PHE A 1 90 ? 13.618 -2.690 -1.116 1.00 98.38 90 PHE A CA 1
ATOM 756 C C . PHE A 1 90 ? 14.384 -3.641 -2.049 1.00 98.38 90 PHE A C 1
ATOM 758 O O . PHE A 1 90 ? 15.422 -3.256 -2.584 1.00 98.38 90 PHE A O 1
ATOM 765 N N . LYS A 1 91 ? 13.888 -4.867 -2.263 1.00 98.00 91 LYS A N 1
ATOM 766 C CA . LYS A 1 91 ? 14.468 -5.827 -3.216 1.00 98.00 91 LYS A CA 1
ATOM 767 C C . LYS A 1 91 ? 14.020 -5.571 -4.662 1.00 98.00 91 LYS A C 1
ATOM 769 O O . LYS A 1 91 ? 14.626 -6.119 -5.578 1.00 98.00 91 LYS A O 1
ATOM 774 N N . LEU A 1 92 ? 12.968 -4.774 -4.871 1.00 98.00 92 LEU A N 1
ATOM 775 C CA . LEU A 1 92 ? 12.443 -4.437 -6.197 1.00 98.00 92 LEU A CA 1
ATOM 776 C C . LEU A 1 92 ? 13.401 -3.482 -6.930 1.00 98.00 92 LEU A C 1
ATOM 778 O O . LEU A 1 92 ? 14.031 -2.624 -6.308 1.00 98.00 92 LEU A O 1
ATOM 782 N N . LYS A 1 93 ? 13.493 -3.588 -8.260 1.00 96.94 93 LYS A N 1
ATOM 783 C CA . LYS A 1 93 ? 14.335 -2.713 -9.095 1.00 96.94 93 LYS A CA 1
ATOM 784 C C . LYS A 1 93 ? 13.885 -1.257 -8.972 1.00 96.94 93 LYS A C 1
ATOM 786 O O . LYS A 1 93 ? 14.719 -0.381 -8.737 1.00 96.94 93 LYS A O 1
ATOM 791 N N . ILE A 1 94 ? 12.574 -1.012 -9.040 1.00 97.25 94 ILE A N 1
ATOM 792 C CA . ILE A 1 94 ? 11.990 0.33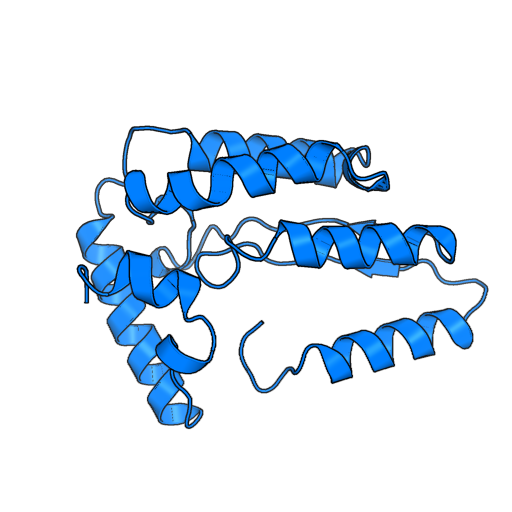6 -8.930 1.00 97.25 94 ILE A CA 1
ATOM 793 C C . ILE A 1 94 ? 12.281 1.000 -7.580 1.00 97.25 94 ILE A C 1
ATOM 795 O O . ILE A 1 94 ? 12.331 2.222 -7.500 1.00 97.25 94 ILE A O 1
ATOM 799 N N . ALA A 1 95 ? 12.540 0.232 -6.514 1.00 97.56 95 ALA A N 1
ATOM 800 C CA . ALA A 1 95 ? 12.799 0.790 -5.186 1.00 97.56 95 ALA A CA 1
ATOM 801 C C . ALA A 1 95 ? 14.100 1.602 -5.109 1.00 97.56 95 ALA A C 1
ATOM 803 O O . ALA A 1 95 ? 14.288 2.344 -4.148 1.00 97.56 95 ALA A O 1
ATOM 804 N N . LYS A 1 96 ? 14.976 1.496 -6.117 1.00 96.44 96 LYS A N 1
ATOM 805 C CA . LYS A 1 96 ? 16.183 2.323 -6.259 1.00 96.44 96 LYS A CA 1
ATOM 806 C C . LYS A 1 96 ? 15.884 3.743 -6.753 1.00 96.44 96 LYS A C 1
ATOM 808 O O . LYS A 1 96 ? 16.760 4.599 -6.663 1.00 96.44 96 LYS A O 1
ATOM 813 N N . GLN A 1 97 ? 14.673 4.010 -7.253 1.00 97.00 97 GLN A N 1
ATOM 814 C CA . GLN A 1 97 ? 14.246 5.358 -7.635 1.00 97.00 97 GLN A CA 1
ATOM 815 C C . GLN A 1 97 ? 14.331 6.288 -6.415 1.00 97.00 97 GLN A C 1
ATOM 817 O O . GLN A 1 97 ? 13.787 5.944 -5.360 1.00 97.00 97 GLN A O 1
ATOM 822 N N . PRO A 1 98 ? 14.979 7.465 -6.512 1.00 96.94 98 PRO A N 1
ATOM 823 C CA . PRO A 1 98 ? 15.253 8.306 -5.346 1.00 96.94 98 PRO A CA 1
ATOM 824 C C . PRO A 1 98 ? 14.001 8.685 -4.547 1.00 96.94 98 PRO A C 1
ATOM 826 O O . PRO A 1 98 ? 14.027 8.694 -3.312 1.00 96.94 98 PRO A O 1
ATOM 829 N N . THR A 1 99 ? 12.897 8.980 -5.238 1.00 96.06 99 THR A N 1
ATOM 830 C CA . THR A 1 99 ? 11.628 9.355 -4.605 1.00 96.06 99 THR A CA 1
ATOM 831 C C . THR A 1 99 ? 11.009 8.169 -3.873 1.00 96.06 99 THR A C 1
ATOM 833 O O . THR A 1 99 ? 10.707 8.279 -2.680 1.00 96.06 99 THR A O 1
ATOM 836 N N . LEU A 1 100 ? 10.874 7.020 -4.545 1.00 98.12 100 LEU A N 1
ATOM 837 C CA . LEU A 1 100 ? 10.323 5.808 -3.941 1.00 98.12 100 LEU A CA 1
ATOM 838 C C . LEU A 1 100 ? 11.175 5.330 -2.758 1.00 98.12 100 LEU A C 1
ATOM 840 O O . LEU A 1 100 ? 10.625 5.050 -1.694 1.00 98.12 100 LEU A O 1
ATOM 844 N N . TYR A 1 101 ? 12.502 5.317 -2.899 1.00 98.31 101 TYR A N 1
ATOM 845 C CA . TYR A 1 101 ? 13.436 4.913 -1.847 1.00 98.31 101 TYR A CA 1
ATOM 846 C C . TYR A 1 101 ? 13.236 5.729 -0.562 1.00 98.31 101 TYR A C 1
ATOM 848 O O . TYR A 1 101 ? 13.043 5.176 0.524 1.00 98.31 101 TYR A O 1
ATOM 856 N N . LYS A 1 102 ? 13.205 7.065 -0.681 1.00 98.19 102 LYS A N 1
ATOM 857 C CA . LYS A 1 102 ? 12.971 7.976 0.454 1.00 98.19 102 LYS A CA 1
ATOM 858 C C . LYS A 1 102 ? 11.596 7.757 1.092 1.00 98.19 102 LYS A C 1
ATOM 860 O O . LYS A 1 102 ? 11.469 7.780 2.321 1.00 98.19 102 LYS A O 1
ATOM 865 N N . LYS A 1 103 ? 10.558 7.538 0.277 1.00 98.00 103 LYS A N 1
ATOM 866 C CA . LYS A 1 103 ? 9.195 7.282 0.767 1.00 98.00 103 LYS A CA 1
ATOM 867 C C . LYS A 1 103 ? 9.085 5.936 1.484 1.00 98.00 103 LYS A C 1
ATOM 869 O O . LYS A 1 103 ? 8.460 5.897 2.541 1.00 98.00 103 LYS A O 1
ATOM 874 N N . LEU A 1 104 ? 9.726 4.877 0.987 1.00 98.50 104 LEU A N 1
ATOM 875 C CA . LEU A 1 104 ? 9.784 3.572 1.657 1.00 98.50 104 LEU A CA 1
ATOM 876 C C . LEU A 1 104 ? 10.475 3.664 3.020 1.00 98.50 104 LEU A C 1
ATOM 878 O O . LEU A 1 104 ? 9.947 3.143 3.998 1.00 98.50 104 LEU A O 1
ATOM 882 N N . HIS A 1 105 ? 11.593 4.389 3.121 1.00 98.50 105 HIS A N 1
ATOM 883 C CA . HIS A 1 105 ? 12.260 4.633 4.409 1.00 98.50 105 HIS A CA 1
ATOM 884 C C . HIS A 1 105 ? 11.383 5.408 5.390 1.00 98.50 105 HIS A C 1
ATOM 886 O O . HIS A 1 105 ? 11.304 5.063 6.568 1.00 98.50 105 HIS A O 1
ATOM 892 N N . THR A 1 106 ? 10.677 6.429 4.903 1.00 98.12 106 THR A N 1
ATOM 893 C CA . THR A 1 106 ? 9.745 7.208 5.730 1.00 98.12 106 THR A CA 1
ATOM 894 C C . THR A 1 106 ? 8.593 6.334 6.224 1.00 98.12 106 THR A C 1
ATOM 896 O O . THR A 1 106 ? 8.267 6.364 7.409 1.00 98.12 106 THR A O 1
ATOM 899 N N . LEU A 1 107 ? 8.010 5.513 5.346 1.00 98.19 107 LEU A N 1
ATOM 900 C CA . LEU A 1 107 ? 6.974 4.555 5.717 1.00 98.19 107 LEU A CA 1
ATOM 901 C C . LEU A 1 107 ? 7.494 3.541 6.742 1.00 98.19 107 LEU A C 1
ATOM 903 O O . LEU A 1 107 ? 6.829 3.304 7.745 1.00 98.19 107 LEU A O 1
ATOM 907 N N . LEU A 1 108 ? 8.685 2.976 6.536 1.00 98.31 108 LEU A N 1
ATOM 908 C CA . LEU A 1 108 ? 9.276 2.015 7.465 1.00 98.31 108 LEU A CA 1
ATOM 909 C C . LEU A 1 108 ? 9.498 2.644 8.849 1.00 98.31 108 LEU A C 1
ATOM 911 O O . LEU A 1 108 ? 9.138 2.038 9.856 1.00 98.31 108 LEU A O 1
ATOM 915 N N . LYS A 1 109 ? 9.987 3.891 8.905 1.00 97.81 109 LYS A N 1
ATOM 916 C CA . LYS A 1 109 ? 10.100 4.660 10.154 1.00 97.81 109 LYS A CA 1
ATOM 917 C C . LYS A 1 109 ? 8.738 4.843 10.830 1.00 97.81 109 LYS A C 1
ATOM 919 O O . LYS A 1 109 ? 8.635 4.642 12.037 1.00 97.81 109 LYS A O 1
ATOM 924 N N . ILE A 1 110 ? 7.695 5.178 10.064 1.00 96.56 110 ILE A N 1
ATOM 925 C CA . ILE A 1 110 ? 6.321 5.273 10.578 1.00 96.56 110 ILE A CA 1
ATOM 926 C C . ILE A 1 110 ? 5.868 3.929 11.147 1.00 96.56 110 ILE A C 1
ATOM 928 O O . ILE A 1 110 ? 5.319 3.908 12.238 1.00 96.56 110 ILE A O 1
ATOM 932 N N . LEU A 1 111 ? 6.092 2.80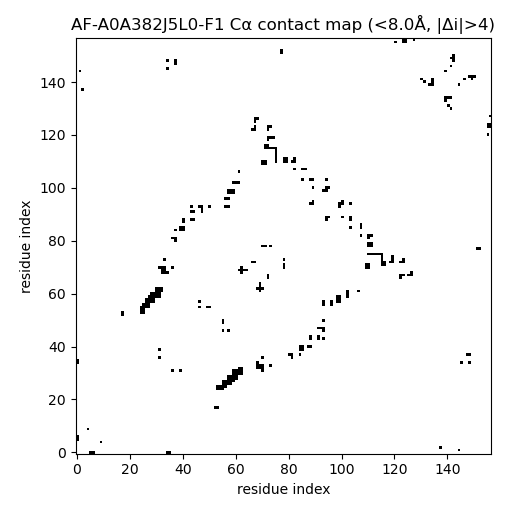7 10.463 1.00 97.31 111 LEU A N 1
ATOM 933 C CA . LEU A 1 111 ? 5.647 1.491 10.934 1.00 97.31 111 LEU A CA 1
ATOM 934 C C . LEU A 1 111 ? 6.389 1.032 12.196 1.00 97.31 111 LEU A C 1
ATOM 936 O O . LEU A 1 111 ? 5.784 0.429 13.080 1.00 97.31 111 LEU A O 1
ATOM 940 N N . MET A 1 112 ? 7.684 1.335 12.289 1.00 96.88 112 MET A N 1
ATOM 941 C CA . MET A 1 112 ? 8.548 0.923 13.398 1.00 96.88 112 MET A CA 1
ATOM 942 C C . MET A 1 112 ? 8.461 1.830 14.630 1.00 96.88 112 MET A C 1
ATOM 944 O O . MET A 1 112 ? 8.936 1.433 15.693 1.00 96.88 112 MET A O 1
ATOM 948 N N . ASN A 1 113 ? 7.861 3.019 14.521 1.00 95.06 113 ASN A N 1
ATOM 949 C CA . ASN A 1 113 ? 7.702 3.911 15.664 1.00 95.06 113 ASN A CA 1
ATOM 950 C C . ASN A 1 113 ? 6.798 3.270 16.735 1.00 95.06 113 ASN A C 1
ATOM 952 O O . ASN A 1 113 ? 5.609 3.069 16.490 1.00 95.06 113 ASN A O 1
ATOM 956 N N . LYS A 1 114 ? 7.349 2.964 17.915 1.00 91.62 114 LYS A N 1
ATOM 957 C CA . LYS A 1 114 ? 6.598 2.369 19.032 1.00 91.62 114 LYS A CA 1
ATOM 958 C C . LYS A 1 114 ? 5.572 3.331 19.622 1.00 91.62 114 LYS A C 1
ATOM 960 O O . LYS A 1 114 ? 4.537 2.882 20.114 1.00 91.62 114 LYS A O 1
ATOM 965 N N . ASP A 1 115 ? 5.821 4.631 19.507 1.00 87.50 115 ASP A N 1
ATOM 966 C CA . ASP A 1 115 ? 4.866 5.637 19.932 1.00 87.50 115 ASP A CA 1
ATOM 967 C C . ASP A 1 115 ? 3.657 5.572 19.003 1.00 87.50 115 ASP A C 1
ATOM 969 O O . ASP A 1 115 ? 3.757 5.657 17.773 1.00 87.50 115 ASP A O 1
ATOM 973 N N . SER A 1 116 ? 2.493 5.343 19.599 1.00 74.44 116 SER A N 1
ATOM 974 C CA . SER A 1 116 ? 1.230 5.441 18.878 1.00 74.44 116 SER A CA 1
ATOM 975 C C . SER A 1 116 ? 0.826 6.906 18.780 1.00 74.44 116 SER A C 1
ATOM 977 O O . SER A 1 116 ? 1.135 7.704 19.666 1.00 74.44 116 SER A O 1
ATOM 979 N N . HIS A 1 117 ? 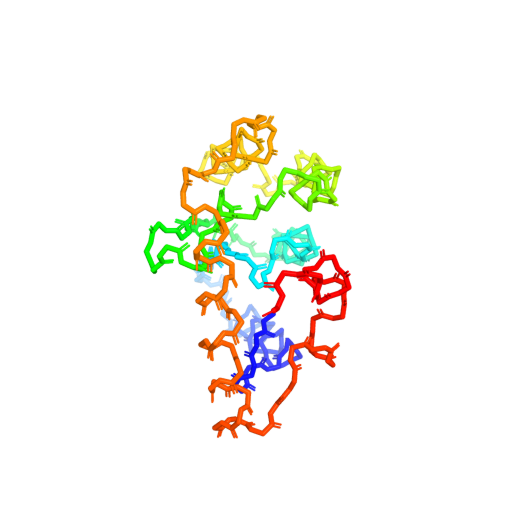0.089 7.261 17.728 1.00 85.25 117 HIS A N 1
ATOM 980 C CA . HIS A 1 117 ? -0.537 8.575 17.656 1.00 85.25 117 HIS A CA 1
ATOM 981 C C . HIS A 1 117 ? -1.360 8.833 18.933 1.00 85.25 117 HIS A C 1
ATOM 983 O O . HIS A 1 117 ? -2.136 7.965 19.342 1.00 85.25 117 HIS A O 1
ATOM 989 N N . LYS A 1 118 ? -1.222 10.021 19.545 1.00 87.00 118 LYS A N 1
ATOM 990 C CA . LYS A 1 118 ? -1.870 10.382 20.826 1.00 87.00 118 LYS A CA 1
ATOM 991 C C . LYS A 1 118 ? -3.372 10.072 20.828 1.00 87.00 118 LYS A C 1
ATOM 993 O O . LYS A 1 118 ? -3.902 9.513 21.780 1.00 87.00 118 LYS A O 1
ATOM 998 N N . ASP A 1 119 ? -4.017 10.350 19.698 1.00 90.44 119 ASP A N 1
ATOM 999 C CA . ASP A 1 119 ? -5.448 10.131 19.469 1.00 90.44 119 ASP A CA 1
ATOM 1000 C C . ASP A 1 119 ? -5.764 8.873 18.633 1.00 90.44 119 ASP A C 1
ATOM 1002 O O . ASP A 1 119 ? -6.810 8.802 17.989 1.00 90.44 119 ASP A O 1
ATOM 1006 N N . SER A 1 120 ? -4.879 7.866 18.615 1.00 89.94 120 SER A N 1
ATOM 1007 C CA . SER A 1 120 ? -5.049 6.639 17.812 1.00 89.94 120 SER A CA 1
ATOM 1008 C C . SER A 1 120 ? -6.418 5.987 18.041 1.00 89.94 120 SER A C 1
ATOM 1010 O O . SER A 1 120 ? -7.136 5.729 17.079 1.00 89.94 120 SER A O 1
ATOM 1012 N N . LYS A 1 121 ? -6.859 5.830 19.299 1.00 91.12 121 LYS A N 1
ATOM 1013 C CA . LYS A 1 121 ? -8.184 5.258 19.617 1.00 91.12 121 LYS A CA 1
ATOM 1014 C C . LYS A 1 121 ? -9.337 6.057 18.995 1.00 91.12 121 LYS A C 1
ATOM 1016 O O . LYS A 1 121 ? -10.232 5.475 18.389 1.00 91.12 121 LYS A O 1
ATOM 1021 N N . LYS A 1 122 ? -9.302 7.390 19.115 1.00 94.50 122 LYS A N 1
ATOM 1022 C CA . LYS A 1 122 ? -10.317 8.293 18.547 1.00 94.50 122 LYS A CA 1
ATOM 1023 C C . LYS A 1 122 ? -10.363 8.166 17.026 1.00 94.50 122 LYS A C 1
ATOM 1025 O O . LYS A 1 122 ? -11.438 8.020 16.452 1.00 94.50 122 LYS A O 1
ATOM 1030 N N . HIS A 1 123 ? -9.206 8.202 16.374 1.00 95.56 123 HIS A N 1
ATOM 1031 C CA . HIS A 1 123 ? -9.127 8.137 14.920 1.00 95.56 123 HIS A CA 1
ATOM 1032 C C . HIS A 1 123 ? -9.439 6.743 14.363 1.00 95.56 123 HIS A C 1
ATOM 1034 O O . HIS A 1 123 ? -10.015 6.654 13.285 1.00 95.56 123 HIS A O 1
ATOM 1040 N N . MET A 1 124 ? -9.159 5.668 15.104 1.00 94.94 124 MET A N 1
ATOM 1041 C CA . MET A 1 124 ? -9.601 4.318 14.740 1.00 94.94 124 MET A CA 1
ATOM 1042 C C . MET A 1 124 ? -11.123 4.176 14.812 1.00 94.94 124 MET A C 1
ATOM 1044 O O . MET A 1 124 ? -11.719 3.594 13.908 1.00 94.94 124 MET A O 1
ATOM 1048 N N . LYS A 1 125 ? -11.773 4.777 15.816 1.00 94.88 125 LYS A N 1
ATOM 1049 C CA . LYS A 1 125 ? -13.240 4.837 15.858 1.00 94.88 125 LYS A CA 1
ATOM 1050 C C . LYS A 1 125 ? -13.799 5.594 14.646 1.00 94.88 125 LYS A C 1
ATOM 1052 O O . LYS A 1 125 ? -14.652 5.073 13.932 1.00 94.88 125 LYS A O 1
ATOM 1057 N N . GLN A 1 126 ? -13.241 6.771 14.348 1.00 96.50 126 GLN A N 1
ATOM 1058 C CA . GLN A 1 126 ? -13.614 7.559 13.164 1.00 96.50 126 GLN A CA 1
ATOM 1059 C C . GLN A 1 126 ? -13.390 6.791 11.855 1.00 96.50 126 GLN A C 1
ATOM 1061 O O . GLN A 1 126 ? -14.211 6.869 10.944 1.00 96.50 126 GLN A O 1
ATOM 1066 N N . PHE A 1 127 ? -12.301 6.022 11.758 1.00 96.62 127 PHE A N 1
ATOM 1067 C CA . PHE A 1 127 ? -12.026 5.168 10.607 1.00 96.62 127 PHE A CA 1
ATOM 1068 C C . PHE A 1 127 ? -13.174 4.189 10.365 1.00 96.62 127 PHE A C 1
ATOM 1070 O O . PHE A 1 127 ? -13.626 4.063 9.227 1.00 96.62 127 PHE A O 1
ATOM 1077 N N . PHE A 1 128 ? -13.677 3.527 11.410 1.00 96.50 128 PHE A N 1
ATOM 1078 C CA . PHE A 1 128 ? -14.805 2.605 11.290 1.00 96.50 128 PHE A CA 1
ATOM 1079 C C . PHE A 1 128 ? -16.123 3.309 10.982 1.00 96.50 128 PHE A C 1
ATOM 1081 O O . PHE A 1 128 ? -16.837 2.849 10.094 1.00 96.50 128 PHE A O 1
ATOM 1088 N N . GLU A 1 129 ? -16.427 4.422 11.651 1.00 96.50 129 GLU A N 1
ATOM 1089 C CA . GLU A 1 129 ? -17.644 5.211 11.412 1.00 96.50 129 GLU A CA 1
ATOM 1090 C C . GLU A 1 129 ? -17.734 5.662 9.945 1.00 96.50 129 GLU A C 1
ATOM 1092 O O . GL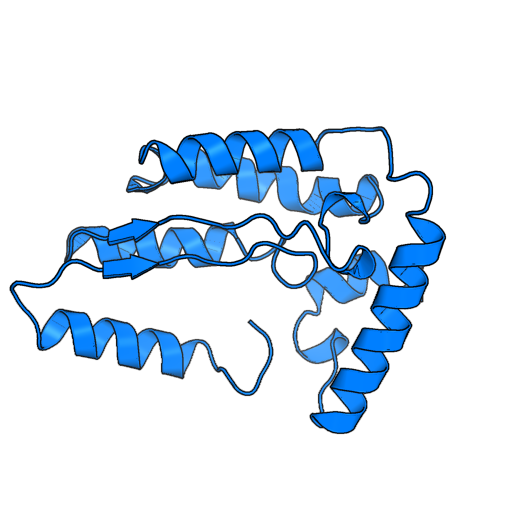U A 1 129 ? -18.727 5.409 9.259 1.00 96.50 129 GLU A O 1
ATOM 1097 N N . ILE A 1 130 ? -16.657 6.257 9.426 1.00 95.38 130 ILE A N 1
ATOM 1098 C CA . ILE A 1 130 ? -16.604 6.769 8.052 1.00 95.38 130 ILE A CA 1
ATOM 1099 C C . ILE A 1 130 ? -16.533 5.619 7.045 1.00 95.38 130 ILE A C 1
ATOM 1101 O O . ILE A 1 130 ? -17.190 5.659 6.004 1.00 95.38 130 ILE A O 1
ATOM 1105 N N . THR A 1 131 ? -15.789 4.553 7.353 1.00 94.75 131 THR A N 1
ATOM 1106 C CA . THR A 1 131 ? -15.762 3.358 6.501 1.00 94.75 131 THR A CA 1
ATOM 1107 C C . THR A 1 131 ? -17.147 2.733 6.375 1.00 94.75 131 THR A C 1
ATOM 1109 O O . THR A 1 131 ? -17.542 2.405 5.261 1.00 94.75 131 THR A O 1
ATOM 1112 N N . ALA A 1 132 ? -17.892 2.602 7.475 1.00 95.06 132 ALA A N 1
ATOM 1113 C CA . ALA A 1 132 ? -19.244 2.052 7.471 1.00 95.06 132 ALA A CA 1
ATOM 1114 C C . ALA A 1 132 ? -20.210 2.931 6.665 1.00 95.06 132 ALA A C 1
ATOM 1116 O O . ALA A 1 132 ? -21.030 2.410 5.907 1.00 95.06 132 ALA A O 1
ATOM 1117 N N . LEU A 1 133 ? -20.076 4.258 6.769 1.00 95.06 133 LEU A N 1
ATOM 1118 C CA . LEU A 1 133 ? -20.831 5.203 5.951 1.00 95.06 133 LEU A CA 1
ATOM 1119 C C . LEU A 1 133 ? -20.567 4.979 4.454 1.00 95.06 133 LEU A C 1
ATOM 1121 O O . LEU A 1 133 ? -21.505 4.836 3.670 1.00 95.06 133 LEU A O 1
ATOM 1125 N N . TYR A 1 134 ? -19.297 4.895 4.054 1.00 92.88 134 TYR A N 1
ATOM 1126 C CA . TYR A 1 134 ? -18.923 4.628 2.664 1.00 92.88 134 TYR A CA 1
ATOM 1127 C C . TYR A 1 134 ? -19.336 3.241 2.183 1.00 92.88 134 TYR A C 1
ATOM 1129 O O . TYR A 1 134 ? -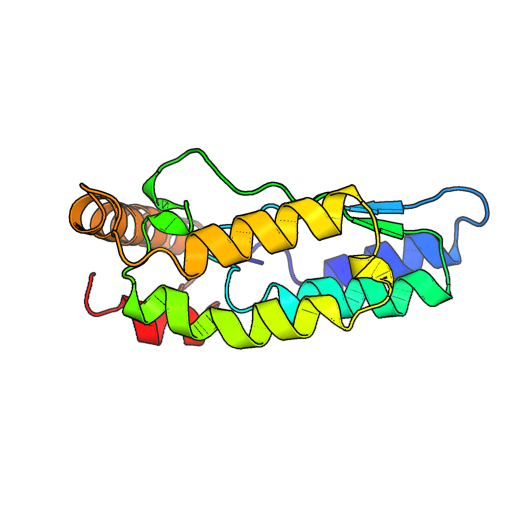19.761 3.107 1.037 1.00 92.88 134 TYR A O 1
ATOM 1137 N N . ASP A 1 135 ? -19.239 2.225 3.035 1.00 93.12 135 ASP A N 1
ATOM 1138 C CA . ASP A 1 135 ? -19.700 0.874 2.733 1.00 93.12 135 ASP A CA 1
ATOM 1139 C C . ASP A 1 135 ? -21.206 0.844 2.472 1.00 93.12 135 ASP A C 1
ATOM 1141 O O . ASP A 1 135 ? -21.633 0.277 1.467 1.00 93.12 135 ASP A O 1
ATOM 1145 N N . LYS A 1 136 ? -22.004 1.547 3.287 1.00 94.25 136 LYS A N 1
ATOM 1146 C CA . LYS A 1 136 ? -23.447 1.699 3.066 1.00 94.25 136 LYS A CA 1
ATOM 1147 C C . LYS A 1 136 ? -23.746 2.367 1.723 1.00 94.25 136 LYS A C 1
ATOM 1149 O O . LYS A 1 136 ? -24.510 1.820 0.934 1.00 94.25 136 LYS A O 1
ATOM 1154 N N . TYR A 1 137 ? -23.131 3.516 1.437 1.00 93.00 137 TYR A N 1
ATOM 1155 C CA . TYR A 1 137 ? -23.389 4.248 0.189 1.00 93.00 137 TYR A CA 1
ATOM 1156 C C . TYR A 1 137 ? -22.935 3.495 -1.065 1.00 93.00 137 TYR A C 1
ATOM 1158 O O . TYR A 1 137 ? -23.550 3.632 -2.117 1.00 93.00 137 TYR A O 1
ATOM 1166 N N . ARG A 1 138 ? -21.860 2.705 -0.973 1.00 89.75 138 ARG A N 1
ATOM 1167 C CA . ARG A 1 138 ? -21.289 1.979 -2.118 1.00 89.75 138 ARG A CA 1
ATOM 1168 C C . ARG A 1 138 ? -21.754 0.524 -2.207 1.00 89.75 138 ARG A C 1
ATOM 1170 O O . ARG A 1 138 ? -21.290 -0.189 -3.093 1.00 89.75 138 ARG A O 1
ATOM 1177 N N . SER A 1 139 ? -22.635 0.078 -1.308 1.00 90.88 139 SER A N 1
ATOM 1178 C CA . SER A 1 139 ? -23.041 -1.331 -1.178 1.00 90.88 139 SER A CA 1
ATOM 1179 C C . SER A 1 139 ? -21.836 -2.279 -1.065 1.00 90.88 139 SER A C 1
ATOM 1181 O O . SER A 1 139 ? -21.711 -3.265 -1.791 1.00 90.88 139 SER A O 1
ATOM 1183 N N . GLN A 1 140 ? -20.902 -1.945 -0.172 1.00 90.00 140 GLN A N 1
ATOM 1184 C CA . GLN A 1 140 ? -19.643 -2.661 0.031 1.00 90.00 140 GLN A CA 1
ATOM 1185 C C . GLN A 1 140 ? -19.451 -3.108 1.480 1.00 90.00 140 GLN A C 1
ATOM 1187 O O . GLN A 1 140 ? -20.259 -2.828 2.359 1.00 90.00 140 GLN A O 1
ATOM 1192 N N . SER A 1 141 ? -18.364 -3.842 1.717 1.00 92.00 141 SER A N 1
ATOM 1193 C CA . SER A 1 141 ? -17.906 -4.186 3.056 1.00 92.00 141 SER A CA 1
ATOM 1194 C C . SER A 1 141 ? -16.382 -4.189 3.103 1.00 92.00 141 SER A C 1
ATOM 1196 O O . SER A 1 141 ? -15.728 -4.836 2.276 1.00 92.00 141 SER A O 1
ATOM 1198 N N . ILE A 1 142 ? -15.802 -3.496 4.084 1.00 92.62 142 ILE A N 1
ATOM 1199 C CA . ILE A 1 142 ? -14.371 -3.592 4.397 1.00 92.62 142 ILE A CA 1
ATOM 1200 C C . ILE A 1 142 ? -13.948 -5.026 4.734 1.00 92.62 142 ILE A C 1
ATOM 1202 O O . ILE A 1 142 ? -12.879 -5.442 4.308 1.00 92.62 142 ILE A O 1
ATOM 1206 N N . GLU A 1 143 ? -14.793 -5.805 5.409 1.00 94.50 143 GLU A N 1
ATOM 1207 C CA . GLU A 1 143 ? -14.516 -7.212 5.725 1.00 94.50 143 GLU A CA 1
ATOM 1208 C C . GLU A 1 143 ? -14.333 -8.047 4.456 1.00 94.50 143 GLU A C 1
ATOM 1210 O O . GLU A 1 143 ? -13.404 -8.841 4.361 1.00 94.50 143 GLU A O 1
ATOM 1215 N N . LYS A 1 144 ? -15.180 -7.823 3.446 1.00 91.81 144 LYS A N 1
ATOM 1216 C CA . LYS A 1 144 ? -15.092 -8.546 2.170 1.00 91.81 144 LYS A CA 1
ATOM 1217 C C . LYS A 1 144 ? -13.977 -8.016 1.271 1.00 91.81 144 LYS A C 1
ATOM 1219 O O . LYS A 1 144 ? -13.352 -8.785 0.550 1.00 91.81 144 LYS A O 1
ATOM 1224 N N . SER A 1 145 ? -13.756 -6.702 1.265 1.00 87.94 145 SER A N 1
ATOM 1225 C CA . SER A 1 145 ? -12.824 -6.053 0.331 1.00 87.94 145 SER A CA 1
ATOM 1226 C C . SER A 1 145 ? -11.378 -6.014 0.819 1.00 87.94 145 SER A C 1
ATOM 1228 O O . SER A 1 145 ? -10.466 -6.034 -0.003 1.00 87.94 145 SER A O 1
ATOM 1230 N N . LEU A 1 146 ? -11.162 -5.949 2.134 1.00 91.88 146 LEU A N 1
ATOM 1231 C CA . LEU A 1 146 ? -9.853 -5.872 2.783 1.00 91.88 146 LEU A CA 1
ATOM 1232 C C . LEU A 1 146 ? -9.832 -6.784 4.030 1.00 91.88 146 LEU A C 1
ATOM 1234 O O . LEU A 1 146 ? -9.664 -6.289 5.149 1.00 91.88 146 LEU A O 1
ATOM 1238 N N . PRO A 1 147 ? -10.007 -8.110 3.862 1.00 93.50 147 PRO A N 1
ATOM 1239 C CA . PRO A 1 147 ? -10.172 -9.046 4.977 1.00 93.50 147 PRO A CA 1
ATOM 1240 C C . PRO A 1 147 ? -8.974 -9.067 5.934 1.00 93.50 147 PRO A C 1
ATOM 1242 O O . PRO A 1 147 ? -9.167 -9.085 7.147 1.00 93.50 147 PRO A O 1
ATOM 1245 N N . GLU A 1 148 ? -7.743 -9.002 5.411 1.00 94.62 148 GLU A N 1
ATOM 1246 C CA . GLU A 1 148 ? -6.515 -8.930 6.223 1.00 94.62 148 GLU A CA 1
ATOM 1247 C C . GLU A 1 148 ? -6.544 -7.708 7.149 1.00 94.62 148 GLU A C 1
ATOM 1249 O O . GLU A 1 148 ? -6.420 -7.836 8.367 1.00 94.62 148 GLU A O 1
ATOM 1254 N N . LEU A 1 149 ? -6.816 -6.524 6.589 1.00 95.06 149 LEU A N 1
ATOM 1255 C CA . LEU A 1 149 ? -6.937 -5.298 7.370 1.00 95.06 149 LEU A CA 1
ATOM 1256 C C . LEU A 1 149 ? -8.047 -5.409 8.415 1.00 95.06 149 LEU A C 1
ATOM 1258 O O . LEU A 1 149 ? -7.809 -5.136 9.591 1.00 95.06 149 LEU A O 1
ATOM 1262 N N . TYR A 1 150 ? -9.244 -5.828 7.997 1.00 95.75 150 TYR A N 1
ATOM 1263 C CA . TYR A 1 150 ? -10.395 -5.943 8.885 1.00 95.75 150 TYR A CA 1
ATOM 1264 C C . TYR A 1 150 ? -10.115 -6.867 10.073 1.00 95.75 150 TYR A C 1
ATOM 1266 O O . TYR A 1 150 ? -10.419 -6.508 11.209 1.00 95.75 150 TYR A O 1
ATOM 1274 N N . ASN A 1 151 ? -9.469 -8.011 9.844 1.00 96.81 151 ASN A N 1
ATOM 1275 C CA . ASN A 1 151 ? -9.131 -8.957 10.903 1.00 96.81 151 ASN A CA 1
ATOM 1276 C C . ASN A 1 151 ? -8.218 -8.354 11.974 1.00 96.81 151 ASN A C 1
ATOM 1278 O O . ASN A 1 151 ? -8.432 -8.612 13.159 1.00 96.81 151 ASN A O 1
ATOM 1282 N N . HIS A 1 152 ? -7.257 -7.515 11.584 1.00 95.50 152 HIS A N 1
ATOM 1283 C CA . HIS A 1 152 ? -6.373 -6.846 12.535 1.00 95.50 152 HIS A CA 1
ATOM 1284 C C . HIS A 1 152 ? -7.045 -5.685 13.276 1.00 95.50 152 HIS A C 1
ATOM 1286 O O . HIS A 1 152 ? -6.699 -5.417 14.429 1.00 95.50 152 HIS A O 1
ATOM 1292 N N . VAL A 1 153 ? -8.005 -4.998 12.643 1.00 94.06 153 VAL A N 1
ATOM 1293 C CA . VAL A 1 153 ? -8.584 -3.767 13.200 1.00 94.06 153 VAL A CA 1
ATOM 1294 C C . VAL A 1 153 ? -9.978 -3.922 13.816 1.00 94.06 153 VAL A C 1
ATOM 1296 O O . VAL A 1 153 ? -10.394 -3.039 14.557 1.00 94.06 153 VAL A O 1
ATOM 1299 N N . LYS A 1 154 ? -10.715 -5.017 13.582 1.00 94.06 154 LYS A N 1
ATOM 1300 C CA . LYS A 1 154 ? -12.122 -5.162 14.025 1.00 94.06 154 LYS A CA 1
ATOM 1301 C C . LYS A 1 154 ? -12.342 -5.015 15.534 1.00 94.06 154 LYS A C 1
ATOM 1303 O O . LYS A 1 154 ? -13.427 -4.626 15.944 1.00 94.06 154 LYS A O 1
ATOM 1308 N N . LYS A 1 155 ? -11.316 -5.275 16.354 1.00 91.44 155 LYS A N 1
ATOM 1309 C CA . LYS A 1 155 ? -11.348 -5.087 17.817 1.00 91.44 155 LYS A CA 1
ATOM 1310 C C . LYS A 1 155 ? -11.389 -3.613 18.263 1.00 91.44 155 LYS A C 1
ATOM 1312 O O . LYS A 1 155 ? -11.539 -3.355 19.449 1.00 91.44 155 LYS A O 1
ATOM 1317 N N . TYR A 1 156 ? -11.221 -2.668 17.333 1.00 87.62 156 TYR A N 1
ATOM 1318 C CA . TYR A 1 156 ? -11.296 -1.219 17.574 1.00 87.62 156 TYR A CA 1
ATOM 1319 C C . TYR A 1 156 ? -12.532 -0.562 16.943 1.00 87.62 156 TYR A C 1
ATOM 1321 O O . TYR A 1 156 ? -12.599 0.668 16.905 1.00 87.62 156 TYR A O 1
ATOM 1329 N N . LYS A 1 157 ? -13.449 -1.365 16.392 1.00 82.12 157 LYS A N 1
ATOM 1330 C CA . LYS A 1 157 ? -14.771 -0.906 15.959 1.00 82.12 157 LYS A CA 1
ATOM 1331 C C . LYS A 1 157 ? -15.597 -0.514 17.179 1.00 82.12 157 LYS A C 1
ATOM 1333 O O . LYS A 1 157 ? -16.274 0.532 17.092 1.00 82.12 157 LYS A O 1
#